Protein AF-Z9JUN8-F1 (afdb_monomer_lite)

Sequence (122 aa):
MADEQQHRPGRGWGAALTVLGVLALAVLLYGLAILVAPTENPGGQCSGIGWGCTLTPHDSLVFLGVIIGLPTLVSALVLSSIAAGVLVRRTGLPGVLIGLISVVPALVVSAVLVTTVVFLAF

Organism: NCBI:txid396014

Structure (mmCIF, N/CA/C/O backbone):
data_AF-Z9JUN8-F1
#
_entry.id   AF-Z9JUN8-F1
#
loop_
_atom_site.group_PDB
_atom_site.id
_atom_site.type_symbol
_atom_site.label_atom_id
_atom_site.label_alt_id
_atom_site.label_comp_id
_atom_site.label_asym_id
_atom_site.label_entity_id
_atom_site.label_seq_id
_atom_site.pdbx_PDB_ins_code
_atom_site.Cartn_x
_atom_site.Cartn_y
_atom_site.Cartn_z
_atom_site.occupancy
_atom_site.B_iso_or_equiv
_atom_site.auth_seq_id
_atom_site.auth_comp_id
_atom_site.auth_asym_id
_atom_site.auth_atom_id
_atom_site.pdbx_PDB_model_num
ATOM 1 N N . MET A 1 1 ? -0.113 -31.725 32.024 1.00 51.81 1 MET A N 1
ATOM 2 C CA . MET A 1 1 ? -1.402 -31.838 31.306 1.00 51.81 1 MET A CA 1
ATOM 3 C C . MET A 1 1 ? -2.379 -30.976 32.093 1.00 51.81 1 MET A C 1
ATOM 5 O O . MET A 1 1 ? -2.596 -31.297 33.244 1.00 51.81 1 MET A O 1
ATOM 9 N N . ALA A 1 2 ? -2.891 -29.832 31.668 1.00 49.16 2 ALA A N 1
ATOM 10 C CA . ALA A 1 2 ? -2.933 -29.160 30.386 1.00 49.16 2 ALA A CA 1
ATOM 11 C C . ALA A 1 2 ? -2.969 -27.653 30.703 1.00 49.16 2 ALA A C 1
ATOM 13 O O . ALA A 1 2 ? -3.884 -27.203 31.381 1.00 49.16 2 ALA A O 1
ATOM 14 N N . ASP A 1 3 ? -1.968 -26.903 30.254 1.00 44.94 3 ASP A N 1
ATOM 15 C CA . ASP A 1 3 ? -2.028 -25.438 30.208 1.00 44.94 3 ASP A CA 1
ATOM 16 C C . ASP A 1 3 ? -2.013 -25.066 28.720 1.00 44.94 3 ASP A C 1
ATOM 18 O O . ASP A 1 3 ? -1.104 -24.431 28.191 1.00 44.94 3 ASP A O 1
ATOM 22 N N . GLU A 1 4 ? -3.023 -25.568 28.000 1.00 48.69 4 GLU A N 1
ATOM 23 C CA . GLU A 1 4 ? -3.473 -24.954 26.756 1.00 48.69 4 GLU A CA 1
ATOM 24 C C . GLU A 1 4 ? -4.070 -23.599 27.143 1.00 48.69 4 GLU A C 1
ATOM 26 O O . GLU A 1 4 ? -5.284 -23.433 27.260 1.00 48.69 4 GLU A O 1
ATOM 31 N N . GLN A 1 5 ? -3.185 -22.630 27.395 1.00 53.91 5 GLN A N 1
ATOM 32 C CA . GLN A 1 5 ? -3.476 -21.202 27.400 1.00 53.91 5 GLN A CA 1
ATOM 33 C C . GLN A 1 5 ? -4.012 -20.871 26.011 1.00 53.91 5 GLN A C 1
ATOM 35 O O . GLN A 1 5 ? -3.291 -20.439 25.111 1.00 53.91 5 GLN A O 1
ATOM 40 N N . GLN A 1 6 ? -5.293 -21.174 25.828 1.00 50.03 6 GLN A N 1
ATOM 41 C CA . GLN A 1 6 ? -6.080 -20.935 24.647 1.00 50.03 6 GLN A CA 1
ATOM 42 C C . GLN A 1 6 ? -6.135 -19.425 24.494 1.00 50.03 6 GLN A C 1
ATOM 44 O O . GLN A 1 6 ? -7.002 -18.743 25.043 1.00 50.03 6 GLN A O 1
ATOM 49 N N . HIS A 1 7 ? -5.120 -18.918 23.798 1.00 48.94 7 HIS A N 1
ATOM 50 C CA . HIS A 1 7 ? -4.944 -17.547 23.379 1.00 48.94 7 HIS A CA 1
ATOM 51 C C . HIS A 1 7 ? -6.117 -17.237 22.455 1.00 48.94 7 HIS A C 1
ATOM 53 O O . HIS A 1 7 ? -6.005 -17.320 21.235 1.00 48.94 7 HIS A O 1
ATOM 59 N N . ARG A 1 8 ? -7.297 -16.980 23.040 1.00 54.22 8 ARG A N 1
ATOM 60 C CA . ARG A 1 8 ? -8.455 -16.479 22.309 1.00 54.22 8 ARG A CA 1
ATOM 61 C C . ARG A 1 8 ? -7.946 -15.211 21.649 1.00 54.22 8 ARG A C 1
ATOM 63 O O . ARG A 1 8 ? -7.620 -14.280 22.389 1.00 54.22 8 ARG A O 1
ATOM 70 N N . PRO A 1 9 ? -7.806 -15.179 20.314 1.00 55.97 9 PRO A N 1
ATOM 71 C CA . PRO A 1 9 ? -7.238 -14.021 19.659 1.00 55.97 9 PRO A CA 1
ATOM 72 C C . PRO A 1 9 ? -8.139 -12.851 20.032 1.00 55.97 9 PRO A C 1
ATOM 74 O O . PRO A 1 9 ? -9.319 -12.817 19.670 1.00 55.97 9 PRO A O 1
ATOM 77 N N . GLY A 1 10 ? -7.618 -11.940 20.858 1.00 66.19 10 GLY A N 1
ATOM 78 C CA . GLY A 1 10 ? -8.363 -10.762 21.271 1.00 66.19 10 GLY A CA 1
ATOM 79 C C . GLY A 1 10 ? -8.845 -10.035 20.019 1.00 66.19 10 GLY A C 1
ATOM 80 O O . GLY A 1 10 ? -8.222 -10.137 18.963 1.00 66.19 10 GLY A O 1
ATOM 81 N N . ARG A 1 11 ? -9.943 -9.279 20.097 1.00 68.12 11 ARG A N 1
ATOM 82 C CA . ARG A 1 11 ? -10.455 -8.504 18.945 1.00 68.12 11 ARG A CA 1
ATOM 83 C C . ARG A 1 11 ? -9.353 -7.700 18.227 1.00 68.12 11 ARG A C 1
ATOM 85 O O . ARG A 1 11 ? -9.399 -7.575 17.008 1.00 68.12 11 ARG A O 1
ATOM 92 N N . GLY A 1 12 ? -8.342 -7.230 18.965 1.00 68.56 12 GLY A N 1
ATOM 93 C CA . GLY A 1 12 ? -7.150 -6.583 18.409 1.00 68.56 12 GLY A CA 1
ATOM 94 C C . GLY A 1 12 ? -6.243 -7.499 17.578 1.00 68.56 12 GLY A C 1
ATOM 95 O O . GLY A 1 12 ? -5.739 -7.062 16.551 1.00 68.56 12 GLY A O 1
ATOM 96 N N . TRP A 1 13 ? -6.086 -8.771 17.953 1.00 76.25 13 TRP A N 1
ATOM 97 C CA . TRP A 1 13 ? -5.320 -9.763 17.189 1.00 76.25 13 TRP A CA 1
ATOM 98 C C . TRP A 1 13 ? -5.976 -10.056 15.838 1.00 76.25 13 TRP A C 1
ATOM 100 O O . TRP A 1 13 ? -5.304 -10.067 14.814 1.00 76.25 13 TRP A O 1
ATOM 110 N N . GLY A 1 14 ? -7.304 -10.216 15.819 1.00 76.94 14 GLY A N 1
ATOM 111 C CA . GLY A 1 14 ? -8.053 -10.391 14.571 1.00 76.94 14 GLY A CA 1
ATOM 112 C C . GLY A 1 14 ? -7.896 -9.200 13.621 1.00 76.94 14 GLY A C 1
ATOM 113 O O . GLY A 1 14 ? -7.630 -9.400 12.441 1.00 76.94 14 GLY A O 1
ATOM 114 N N . ALA A 1 15 ? -7.987 -7.972 14.147 1.00 75.62 15 ALA A N 1
ATOM 115 C CA . ALA A 1 15 ? -7.782 -6.753 13.363 1.00 75.62 15 ALA A CA 1
ATOM 116 C C . ALA A 1 15 ? -6.340 -6.635 12.832 1.00 75.62 15 ALA A C 1
ATOM 118 O O . ALA A 1 15 ? -6.132 -6.331 11.656 1.00 75.62 15 ALA A O 1
ATOM 119 N N . ALA A 1 16 ? -5.343 -6.935 13.670 1.00 78.81 16 ALA A N 1
ATOM 120 C CA . ALA A 1 16 ? -3.938 -6.925 13.275 1.00 78.81 16 ALA A CA 1
ATOM 121 C C . ALA A 1 16 ? -3.652 -7.948 12.167 1.00 78.81 16 ALA A C 1
ATOM 123 O O . ALA A 1 16 ? -3.041 -7.596 11.162 1.00 78.81 16 ALA A O 1
ATOM 124 N N . LEU A 1 17 ? -4.155 -9.181 12.301 1.00 83.19 17 LEU A N 1
ATOM 125 C CA . LEU A 1 17 ? -4.005 -10.215 11.277 1.00 83.19 17 LEU A CA 1
ATOM 126 C C . LEU A 1 17 ? -4.645 -9.815 9.950 1.00 83.19 17 LEU A C 1
ATOM 128 O O . LEU A 1 17 ? -4.056 -10.063 8.905 1.00 83.19 17 LEU A O 1
ATOM 132 N N . THR A 1 18 ? -5.817 -9.177 9.964 1.00 82.12 18 THR A N 1
ATOM 133 C CA . THR A 1 18 ? -6.432 -8.696 8.718 1.00 82.12 18 THR A CA 1
ATOM 134 C C . THR A 1 18 ? -5.623 -7.588 8.053 1.00 82.12 18 THR A C 1
ATOM 136 O O . THR A 1 18 ? -5.415 -7.643 6.846 1.00 82.12 18 THR A O 1
ATOM 139 N N . VAL A 1 19 ? -5.121 -6.616 8.822 1.00 80.88 19 VAL A N 1
ATOM 140 C CA . VAL A 1 19 ? -4.287 -5.529 8.284 1.00 80.88 19 VAL A CA 1
ATOM 141 C C . VAL A 1 19 ? -2.988 -6.093 7.708 1.00 80.88 19 VAL A C 1
ATOM 143 O O . VAL A 1 19 ? -2.636 -5.792 6.569 1.00 80.88 19 VAL A O 1
ATOM 146 N N . LEU A 1 20 ? -2.314 -6.971 8.457 1.00 85.00 20 LEU A N 1
ATOM 147 C CA . LEU A 1 20 ? -1.101 -7.648 8.003 1.00 85.00 20 LEU A CA 1
ATOM 148 C C . LEU A 1 20 ? -1.363 -8.539 6.790 1.00 85.00 20 LEU A C 1
ATOM 150 O O . LEU A 1 20 ? -0.556 -8.541 5.872 1.00 85.00 20 LEU A O 1
ATOM 154 N N . GLY A 1 21 ? -2.486 -9.257 6.754 1.00 85.31 21 GLY A N 1
ATOM 155 C CA . GLY A 1 21 ? -2.860 -10.113 5.631 1.00 85.31 21 GLY A CA 1
ATOM 156 C C . GLY A 1 21 ? -3.061 -9.323 4.339 1.00 85.31 21 GLY A C 1
ATOM 157 O O . GLY A 1 21 ? -2.547 -9.718 3.296 1.00 85.31 21 GLY A O 1
ATOM 158 N N . VAL A 1 22 ? -3.740 -8.173 4.409 1.00 83.25 22 VAL A N 1
ATOM 159 C CA . VAL A 1 22 ? -3.926 -7.289 3.246 1.00 83.25 22 VAL A CA 1
ATOM 160 C C . VAL A 1 22 ? -2.593 -6.700 2.779 1.00 83.25 22 VAL A C 1
ATOM 162 O O . VAL A 1 22 ? -2.301 -6.722 1.585 1.00 83.25 22 VAL A O 1
ATOM 165 N N . LEU A 1 23 ? -1.762 -6.214 3.705 1.00 85.12 23 LEU A N 1
ATOM 166 C CA . LEU A 1 23 ? -0.441 -5.669 3.376 1.00 85.12 23 LEU A CA 1
ATOM 167 C C . LEU A 1 23 ? 0.483 -6.739 2.786 1.00 85.12 23 LEU A C 1
ATOM 169 O O . LEU A 1 23 ? 1.145 -6.492 1.782 1.00 85.12 23 LEU A O 1
ATOM 173 N N . ALA A 1 24 ? 0.495 -7.940 3.365 1.00 86.38 24 ALA A N 1
ATOM 174 C CA . ALA A 1 24 ? 1.280 -9.063 2.870 1.00 86.38 24 ALA A CA 1
ATOM 175 C C . ALA A 1 24 ? 0.843 -9.473 1.461 1.00 86.38 24 ALA A C 1
ATOM 177 O O . ALA A 1 24 ? 1.696 -9.706 0.610 1.00 86.38 24 ALA A O 1
ATOM 178 N N . LEU A 1 25 ? -0.467 -9.501 1.187 1.00 85.25 25 LEU A N 1
ATOM 179 C CA . LEU A 1 25 ? -0.984 -9.774 -0.152 1.00 85.25 25 LEU A CA 1
ATOM 180 C C . LEU A 1 25 ? -0.531 -8.706 -1.158 1.00 85.25 25 LEU A C 1
ATOM 182 O O . LEU A 1 25 ? -0.102 -9.053 -2.254 1.00 85.25 25 LEU A O 1
ATOM 186 N N . ALA A 1 26 ? -0.571 -7.425 -0.784 1.00 84.06 26 ALA A N 1
ATOM 187 C CA . ALA A 1 26 ? -0.096 -6.340 -1.642 1.00 84.06 26 ALA A CA 1
ATOM 188 C C . ALA A 1 26 ? 1.408 -6.463 -1.949 1.00 84.06 26 ALA A C 1
ATOM 190 O O . ALA A 1 26 ? 1.808 -6.366 -3.108 1.00 84.06 26 ALA A O 1
ATOM 191 N N . VAL A 1 27 ? 2.233 -6.742 -0.932 1.00 87.31 27 VAL A N 1
ATOM 192 C CA . VAL A 1 27 ? 3.680 -6.970 -1.097 1.00 87.31 27 VAL A CA 1
ATOM 193 C C . VAL A 1 27 ? 3.950 -8.195 -1.972 1.00 87.31 27 VAL A C 1
ATOM 195 O O . VAL A 1 27 ? 4.817 -8.140 -2.841 1.00 87.31 27 VAL A O 1
ATOM 198 N N . LEU A 1 28 ? 3.194 -9.281 -1.790 1.00 90.12 28 LEU A N 1
ATOM 199 C CA . LEU A 1 28 ? 3.322 -10.499 -2.589 1.00 90.12 28 LEU A CA 1
ATOM 200 C C . LEU A 1 28 ? 3.005 -10.239 -4.068 1.00 90.12 28 LEU A C 1
ATOM 202 O O . LEU A 1 28 ? 3.796 -10.601 -4.935 1.00 90.12 28 LEU A O 1
ATOM 206 N N . LEU A 1 29 ? 1.874 -9.587 -4.357 1.00 88.44 29 LEU A N 1
ATOM 207 C CA . LEU A 1 29 ? 1.477 -9.239 -5.725 1.00 88.44 29 LEU A CA 1
ATOM 208 C C . LEU A 1 29 ? 2.501 -8.315 -6.390 1.00 88.44 29 LEU A C 1
ATOM 210 O O . LEU A 1 29 ? 2.835 -8.505 -7.556 1.00 88.44 29 LEU A O 1
ATOM 214 N N . TYR A 1 30 ? 3.035 -7.355 -5.639 1.00 85.75 30 TYR A N 1
ATOM 215 C CA . TYR A 1 30 ? 4.080 -6.464 -6.122 1.00 85.75 30 TYR A CA 1
ATOM 216 C C . TYR A 1 30 ? 5.402 -7.201 -6.398 1.00 85.75 30 TYR A C 1
ATOM 218 O O . TYR A 1 30 ? 6.016 -7.001 -7.443 1.00 85.75 30 TYR A O 1
ATOM 226 N N . GLY A 1 31 ? 5.815 -8.112 -5.513 1.00 87.12 31 GLY A N 1
ATOM 227 C CA . GLY A 1 31 ? 6.994 -8.954 -5.726 1.00 87.12 31 GLY A CA 1
ATOM 228 C C . GLY A 1 31 ? 6.855 -9.857 -6.954 1.00 87.12 31 GLY A C 1
ATOM 229 O O . GLY A 1 31 ? 7.795 -9.976 -7.736 1.00 87.12 31 GLY A O 1
ATOM 230 N N . LEU A 1 32 ? 5.665 -10.429 -7.175 1.00 88.75 32 LEU A N 1
ATOM 231 C CA . LEU A 1 32 ? 5.348 -11.177 -8.395 1.00 88.75 32 LEU A CA 1
ATOM 232 C C . LEU A 1 32 ? 5.415 -10.287 -9.642 1.00 88.75 32 LEU A C 1
ATOM 234 O O . LEU A 1 32 ? 5.946 -10.719 -10.661 1.00 88.75 32 LEU A O 1
ATOM 238 N N . ALA A 1 33 ? 4.927 -9.046 -9.559 1.00 85.62 33 ALA A N 1
ATOM 239 C CA . ALA A 1 33 ? 5.008 -8.096 -10.664 1.00 85.62 33 ALA A CA 1
ATOM 240 C C . ALA A 1 33 ? 6.463 -7.774 -11.042 1.00 85.62 33 ALA A C 1
ATOM 242 O O . ALA A 1 33 ? 6.775 -7.751 -12.227 1.00 85.62 33 ALA A O 1
ATOM 243 N N . ILE A 1 34 ? 7.358 -7.599 -10.061 1.00 86.88 34 ILE A N 1
ATOM 244 C CA . ILE A 1 34 ? 8.800 -7.430 -10.313 1.00 86.88 34 ILE A CA 1
ATOM 245 C C . ILE A 1 34 ? 9.389 -8.683 -10.968 1.00 86.88 34 ILE A C 1
ATOM 247 O O . ILE A 1 34 ? 10.113 -8.572 -11.950 1.00 86.88 34 ILE A O 1
ATOM 251 N N . LEU A 1 35 ? 9.066 -9.873 -10.453 1.00 88.25 35 LEU A N 1
ATOM 252 C CA . LEU A 1 35 ? 9.630 -11.135 -10.945 1.00 88.25 35 LEU A CA 1
ATOM 253 C C . LEU A 1 35 ? 9.278 -11.429 -12.407 1.00 88.25 35 LEU A C 1
ATOM 255 O O . LEU A 1 35 ? 10.060 -12.051 -13.119 1.00 88.25 35 LEU A O 1
ATOM 259 N N . VAL A 1 36 ? 8.082 -11.019 -12.831 1.00 90.75 36 VAL A N 1
ATOM 260 C CA . VAL A 1 36 ? 7.575 -11.223 -14.195 1.00 90.75 36 VAL A CA 1
ATOM 261 C C . VAL A 1 36 ? 7.932 -10.043 -15.111 1.00 90.75 36 VAL A C 1
ATOM 263 O O . VAL A 1 36 ? 7.785 -10.142 -16.330 1.00 90.75 36 VAL A O 1
ATOM 266 N N . ALA A 1 37 ? 8.408 -8.923 -14.558 1.00 84.38 37 ALA A N 1
ATOM 267 C CA . ALA A 1 37 ? 8.720 -7.736 -15.337 1.00 84.38 37 ALA A CA 1
ATOM 268 C C . ALA A 1 37 ? 9.913 -7.976 -16.281 1.00 84.38 37 ALA A C 1
ATOM 270 O O . ALA A 1 37 ? 10.949 -8.488 -15.851 1.00 84.38 37 ALA A O 1
ATOM 271 N N . PRO A 1 38 ? 9.814 -7.554 -17.554 1.00 81.75 38 PRO A N 1
ATOM 272 C CA . PRO A 1 38 ? 10.940 -7.605 -18.476 1.00 81.75 38 PRO A CA 1
ATOM 273 C C . PRO A 1 38 ? 12.127 -6.776 -17.973 1.00 81.75 38 PRO A C 1
ATOM 275 O O . PRO A 1 38 ? 11.970 -5.617 -17.575 1.00 81.75 38 PRO A O 1
ATOM 278 N N . THR A 1 39 ? 13.320 -7.364 -18.048 1.00 80.31 39 THR A N 1
ATOM 279 C CA . THR A 1 39 ? 14.596 -6.716 -17.703 1.00 80.31 39 THR A CA 1
ATOM 280 C C . THR A 1 39 ? 15.205 -5.934 -18.865 1.00 80.31 39 THR A C 1
ATOM 282 O O . THR A 1 39 ? 16.222 -5.279 -18.686 1.00 80.31 39 THR A O 1
ATOM 285 N N . GLU A 1 40 ? 14.606 -5.993 -20.055 1.00 78.12 40 GLU A N 1
ATOM 286 C CA . GLU A 1 40 ? 15.097 -5.325 -21.261 1.00 78.12 40 GLU A CA 1
ATOM 287 C C . GLU A 1 40 ? 13.997 -4.480 -21.906 1.00 78.12 40 GLU A C 1
ATOM 289 O O . GLU A 1 40 ? 12.809 -4.815 -21.849 1.00 78.12 40 GLU A O 1
ATOM 294 N N . ASN A 1 41 ? 14.397 -3.377 -22.542 1.00 76.50 41 ASN A N 1
ATOM 295 C CA . ASN A 1 41 ? 13.480 -2.532 -23.295 1.00 76.50 41 ASN A CA 1
ATOM 296 C C . ASN A 1 41 ? 13.192 -3.129 -24.684 1.00 76.50 41 ASN A C 1
ATOM 298 O O . ASN A 1 41 ? 14.115 -3.573 -25.374 1.00 76.50 41 ASN A O 1
ATOM 302 N N . PRO A 1 42 ? 11.936 -3.084 -25.162 1.00 73.62 42 PRO A N 1
ATOM 303 C CA . PRO A 1 42 ? 11.607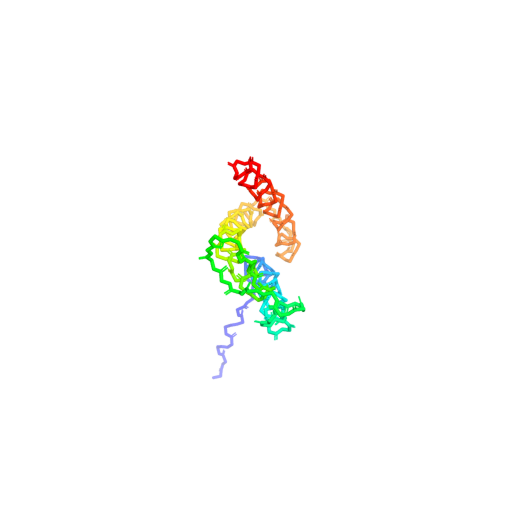 -3.550 -26.502 1.00 73.62 42 PRO A CA 1
ATOM 304 C C . PRO A 1 42 ? 12.326 -2.710 -27.571 1.00 73.62 42 PRO A C 1
ATOM 306 O O . PRO A 1 42 ? 12.354 -1.478 -27.507 1.00 73.62 42 PRO A O 1
ATOM 309 N N . GLY A 1 43 ? 12.892 -3.387 -28.575 1.00 71.44 43 GLY A N 1
ATOM 310 C CA . GLY A 1 43 ? 13.520 -2.747 -29.738 1.00 71.44 43 GLY A CA 1
ATOM 311 C C . GLY A 1 43 ? 14.982 -2.321 -29.563 1.00 71.44 43 GLY A C 1
ATOM 312 O O . GLY A 1 43 ? 15.445 -1.485 -30.332 1.00 71.44 43 GLY A O 1
ATOM 313 N N . GLY A 1 44 ? 15.710 -2.856 -28.573 1.00 65.38 44 GLY A N 1
ATOM 314 C CA . GLY A 1 44 ? 17.132 -2.535 -28.365 1.00 65.38 44 GLY A CA 1
ATOM 315 C C . GLY A 1 44 ? 17.376 -1.107 -27.866 1.00 65.38 44 GLY A C 1
ATOM 316 O O . GLY A 1 44 ? 18.472 -0.571 -28.021 1.00 65.38 44 GLY A O 1
ATOM 317 N N . GLN A 1 45 ? 16.346 -0.475 -27.296 1.00 68.56 45 GLN A N 1
ATOM 318 C CA . GLN A 1 45 ? 16.463 0.849 -26.696 1.00 68.56 45 GLN A CA 1
ATOM 319 C C . GLN A 1 45 ? 17.415 0.804 -25.503 1.00 68.56 45 GLN A C 1
ATOM 321 O O . GLN A 1 45 ? 17.352 -0.098 -24.668 1.00 68.56 45 GLN A O 1
ATOM 326 N N . CYS A 1 46 ? 18.277 1.812 -25.425 1.00 69.06 46 CYS A N 1
ATOM 327 C CA . CYS A 1 46 ? 19.272 1.949 -24.375 1.00 69.06 46 CYS A CA 1
ATOM 328 C C . CYS A 1 46 ? 18.599 1.960 -22.980 1.00 69.06 46 CYS A C 1
ATOM 330 O O . CYS A 1 46 ? 17.583 2.637 -22.790 1.00 69.06 46 CYS A O 1
ATOM 332 N N . SER A 1 47 ? 19.140 1.199 -22.021 1.00 72.12 47 SER A N 1
ATOM 333 C CA . SER A 1 47 ? 18.606 1.051 -20.655 1.00 72.12 47 SER A CA 1
ATOM 334 C C . SER A 1 47 ? 19.497 1.751 -19.628 1.00 72.12 47 SER A C 1
ATOM 336 O O . SER A 1 47 ? 20.715 1.593 -19.654 1.00 72.12 47 SER A O 1
ATOM 338 N N . GLY A 1 48 ? 18.891 2.506 -18.705 1.00 66.69 48 GLY A N 1
ATOM 339 C CA . GLY A 1 48 ? 19.590 3.140 -17.581 1.00 66.69 48 GLY A CA 1
ATOM 340 C C . GLY A 1 48 ? 18.983 4.476 -17.141 1.00 66.69 48 GLY A C 1
ATOM 341 O O . GLY A 1 48 ? 18.074 5.000 -17.779 1.00 66.69 48 GLY A O 1
ATOM 342 N N . ILE A 1 49 ? 19.509 5.037 -16.045 1.00 60.50 49 ILE A N 1
ATOM 343 C CA . ILE A 1 49 ? 19.158 6.370 -15.526 1.00 60.50 49 ILE A CA 1
ATOM 344 C C . ILE A 1 49 ? 20.164 7.384 -16.109 1.00 60.50 49 ILE A C 1
ATOM 346 O O . ILE A 1 49 ? 21.253 7.562 -15.566 1.00 60.50 49 ILE A O 1
ATOM 350 N N . GLY A 1 50 ? 19.846 8.009 -17.252 1.00 63.12 50 GLY A N 1
ATOM 351 C CA . GLY A 1 50 ? 20.731 8.976 -17.925 1.00 63.12 50 GLY A CA 1
ATOM 352 C C . GLY A 1 50 ? 20.168 9.566 -19.229 1.00 63.12 50 GLY A C 1
ATOM 353 O O . GLY A 1 50 ? 19.198 9.046 -19.776 1.00 63.12 50 GLY A O 1
ATOM 354 N N . TRP A 1 51 ? 20.772 10.667 -19.712 1.00 49.78 51 TRP A N 1
ATOM 355 C CA . TRP A 1 51 ? 20.330 11.473 -20.868 1.00 49.78 51 TRP A CA 1
ATOM 356 C C . TRP A 1 51 ? 19.961 10.613 -22.095 1.00 49.78 51 TRP A C 1
ATOM 358 O O . TRP A 1 51 ? 20.834 10.149 -22.823 1.00 49.78 51 TRP A O 1
ATOM 368 N N . GLY A 1 52 ? 18.656 10.424 -22.327 1.00 60.69 52 GLY A N 1
ATOM 369 C CA . GLY A 1 52 ? 18.100 9.772 -23.521 1.00 60.69 52 GLY A CA 1
ATOM 370 C C . GLY A 1 52 ? 17.812 8.268 -23.416 1.00 60.69 52 GLY A C 1
ATOM 371 O O . GLY A 1 52 ? 17.317 7.698 -24.384 1.00 60.69 52 GLY A O 1
ATOM 372 N N . CYS A 1 53 ? 18.081 7.622 -22.277 1.00 69.75 53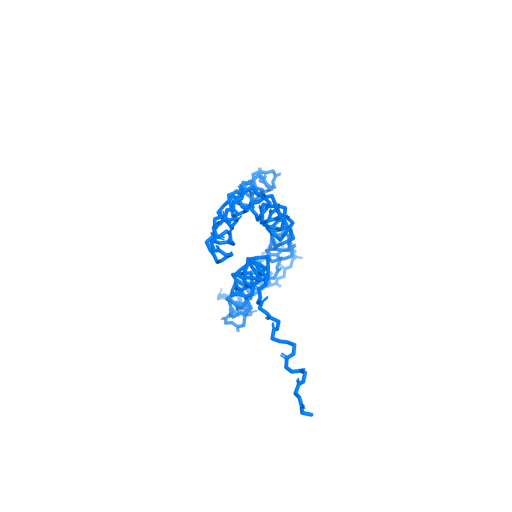 CYS A N 1
ATOM 373 C CA . CYS A 1 53 ? 17.754 6.206 -22.048 1.00 69.75 53 CYS A CA 1
ATOM 374 C C . CYS A 1 53 ? 16.456 6.080 -21.237 1.00 69.75 53 CYS A C 1
ATOM 376 O O . CYS A 1 53 ? 16.213 6.879 -20.333 1.00 69.75 53 CYS A O 1
ATOM 378 N N . THR A 1 54 ? 15.625 5.083 -21.546 1.00 74.38 54 THR A N 1
ATOM 379 C CA . THR A 1 54 ? 14.399 4.809 -20.778 1.00 74.38 54 THR A CA 1
ATOM 380 C C . THR A 1 54 ? 14.655 3.706 -19.754 1.00 74.38 54 THR A C 1
ATOM 382 O O . THR A 1 54 ? 15.397 2.755 -20.028 1.00 74.38 54 THR A O 1
ATOM 385 N N . LEU A 1 55 ? 14.067 3.828 -18.561 1.00 74.38 55 LEU A N 1
ATOM 386 C CA . LEU A 1 55 ? 14.159 2.774 -17.550 1.00 74.38 55 LEU A CA 1
ATOM 387 C C . LEU A 1 55 ? 13.527 1.491 -18.089 1.00 74.38 55 LEU A C 1
ATOM 389 O O . LEU A 1 55 ? 12.483 1.534 -18.742 1.00 74.38 55 LEU A O 1
ATOM 393 N N . THR A 1 56 ? 14.142 0.354 -17.764 1.00 81.62 56 THR A N 1
ATOM 394 C CA . THR A 1 56 ? 13.514 -0.942 -18.024 1.00 81.62 56 THR A CA 1
ATOM 395 C C . THR A 1 56 ? 12.217 -1.053 -17.223 1.00 81.62 56 THR A C 1
ATOM 397 O O . THR A 1 56 ? 12.095 -0.430 -16.161 1.00 81.62 56 THR A O 1
ATOM 400 N N . PRO A 1 57 ? 11.237 -1.852 -17.677 1.00 79.50 57 PRO A N 1
ATOM 401 C CA . PRO A 1 57 ? 10.026 -2.104 -16.905 1.00 79.50 57 PRO A CA 1
ATOM 402 C C . PRO A 1 57 ? 10.350 -2.558 -15.476 1.00 79.50 57 PRO A C 1
ATOM 404 O O . PRO A 1 57 ? 9.806 -1.999 -14.524 1.00 79.50 57 PRO A O 1
ATOM 407 N N . HIS A 1 58 ? 11.306 -3.477 -15.318 1.00 82.25 58 HIS A N 1
ATOM 408 C CA . HIS A 1 58 ? 11.802 -3.917 -14.016 1.00 82.25 58 HIS A CA 1
ATOM 409 C C . HIS A 1 58 ? 12.349 -2.759 -13.159 1.00 82.25 58 HIS A C 1
ATOM 411 O O . HIS A 1 58 ? 11.902 -2.568 -12.027 1.00 82.25 58 HIS A O 1
ATOM 417 N N . ASP A 1 59 ? 13.264 -1.943 -13.691 1.00 82.12 59 ASP A N 1
ATOM 418 C CA . ASP A 1 59 ? 13.861 -0.831 -12.937 1.00 82.12 59 ASP A CA 1
ATOM 419 C C . ASP A 1 59 ? 12.839 0.258 -12.605 1.00 82.12 59 ASP A C 1
ATOM 421 O O . ASP A 1 59 ? 12.891 0.854 -11.530 1.00 82.12 59 ASP A O 1
ATOM 425 N N . SER A 1 60 ? 11.877 0.498 -13.501 1.00 82.12 60 SER A N 1
ATOM 426 C CA . SER A 1 60 ? 10.792 1.453 -13.277 1.00 82.12 60 SER A CA 1
ATOM 427 C C . SER A 1 60 ? 9.892 1.015 -12.125 1.00 82.12 60 SER A C 1
ATOM 429 O O . SER A 1 60 ? 9.571 1.835 -11.268 1.00 82.12 60 SER A O 1
ATOM 431 N N . LEU A 1 61 ? 9.562 -0.281 -12.051 1.00 83.12 61 LEU A N 1
ATOM 432 C CA . LEU A 1 61 ? 8.826 -0.877 -10.941 1.00 83.12 61 LEU A CA 1
ATOM 433 C C . LEU A 1 61 ? 9.616 -0.705 -9.649 1.00 83.12 61 LEU A C 1
ATOM 435 O O . LEU A 1 61 ? 9.098 -0.093 -8.723 1.00 83.12 61 LEU A O 1
ATOM 439 N N . VAL A 1 62 ? 10.880 -1.137 -9.603 1.00 85.19 62 VAL A N 1
ATOM 440 C CA . VAL A 1 62 ? 11.735 -1.001 -8.410 1.00 85.19 62 VAL A CA 1
ATOM 441 C C . VAL A 1 62 ? 11.819 0.453 -7.937 1.00 85.19 62 VAL A C 1
ATOM 443 O O . VAL A 1 62 ? 11.627 0.722 -6.749 1.00 85.19 62 VAL A O 1
ATOM 446 N N . PHE A 1 63 ? 12.034 1.399 -8.852 1.00 83.69 63 PHE A N 1
ATOM 447 C CA . PHE A 1 63 ? 12.083 2.826 -8.541 1.00 83.69 63 PHE A CA 1
ATOM 448 C C . PHE A 1 63 ? 10.752 3.337 -7.968 1.00 83.69 63 PHE A C 1
ATOM 450 O O . PHE A 1 63 ? 10.740 4.001 -6.928 1.00 83.69 63 PHE A O 1
ATOM 457 N N . LEU A 1 64 ? 9.622 2.959 -8.579 1.00 82.88 64 LEU A N 1
ATOM 458 C CA . LEU A 1 64 ? 8.284 3.279 -8.074 1.00 82.88 64 LEU A CA 1
ATOM 459 C C . LEU A 1 64 ? 8.043 2.673 -6.686 1.00 82.88 64 LEU A C 1
ATOM 461 O O . LEU A 1 64 ? 7.480 3.321 -5.806 1.00 82.88 64 LEU A O 1
ATOM 465 N N . GLY A 1 65 ? 8.487 1.438 -6.466 1.00 82.75 65 GLY A N 1
ATOM 466 C CA . GLY A 1 65 ? 8.381 0.753 -5.184 1.00 82.75 65 GLY A CA 1
ATOM 467 C C . GLY A 1 65 ? 9.131 1.469 -4.073 1.00 82.75 65 GLY A C 1
ATOM 468 O O . GLY A 1 65 ? 8.631 1.542 -2.954 1.00 82.75 65 GLY A O 1
ATOM 469 N N . VAL A 1 66 ? 10.298 2.039 -4.370 1.00 83.62 66 VAL A N 1
ATOM 470 C CA . VAL A 1 66 ? 11.089 2.774 -3.376 1.00 83.62 66 VAL A CA 1
ATOM 471 C C . VAL A 1 66 ? 10.501 4.159 -3.107 1.00 83.62 66 VAL A C 1
ATOM 473 O O . VAL A 1 66 ? 10.327 4.523 -1.946 1.00 83.62 66 VAL A O 1
ATOM 476 N N . ILE A 1 67 ? 10.164 4.922 -4.153 1.00 82.50 67 ILE A N 1
ATOM 477 C CA . ILE A 1 67 ? 9.692 6.308 -3.991 1.00 82.50 67 ILE A CA 1
ATOM 478 C C . ILE A 1 67 ? 8.239 6.376 -3.529 1.00 82.50 67 ILE A C 1
ATOM 480 O O . ILE A 1 67 ? 7.892 7.235 -2.725 1.00 82.50 67 ILE A O 1
ATOM 484 N N . ILE A 1 68 ? 7.384 5.489 -4.030 1.00 80.88 68 ILE A N 1
ATOM 485 C CA . ILE A 1 68 ? 5.940 5.524 -3.783 1.00 80.88 68 ILE A CA 1
ATOM 486 C C . ILE A 1 68 ? 5.516 4.336 -2.917 1.00 80.88 68 ILE A C 1
ATOM 488 O O . ILE A 1 68 ? 4.788 4.518 -1.939 1.00 80.88 68 ILE A O 1
ATOM 492 N N . GLY A 1 69 ? 5.981 3.125 -3.233 1.00 80.88 69 GLY A N 1
ATOM 493 C CA . GLY A 1 69 ? 5.551 1.894 -2.557 1.00 80.88 69 GLY A CA 1
ATOM 494 C C . GLY A 1 69 ? 5.875 1.860 -1.058 1.00 80.88 69 GLY A C 1
ATOM 495 O O . GLY A 1 69 ? 4.979 1.652 -0.242 1.00 80.88 69 GLY A O 1
ATOM 496 N N . LEU A 1 70 ? 7.129 2.114 -0.675 1.00 82.44 70 LEU A N 1
ATOM 497 C CA . LEU A 1 70 ? 7.583 2.144 0.720 1.00 82.44 70 LEU A CA 1
ATOM 498 C C . LEU A 1 70 ? 6.836 3.174 1.582 1.00 82.44 70 LEU A C 1
ATOM 500 O O . LEU A 1 70 ? 6.268 2.774 2.602 1.00 82.44 70 LEU A O 1
ATOM 504 N N . PRO A 1 71 ? 6.772 4.471 1.217 1.00 79.62 71 PRO A N 1
ATOM 505 C CA . PRO A 1 71 ? 6.035 5.445 2.022 1.00 79.62 71 PRO A CA 1
ATOM 506 C C . PRO A 1 71 ? 4.535 5.136 2.076 1.00 79.62 71 PRO A C 1
ATOM 508 O O . PRO A 1 71 ? 3.895 5.356 3.108 1.00 79.62 71 PRO A O 1
ATOM 511 N N . THR A 1 72 ? 3.972 4.550 1.017 1.00 80.44 72 THR A N 1
ATOM 512 C CA . THR A 1 72 ? 2.584 4.069 1.013 1.00 80.44 72 THR A CA 1
ATOM 513 C C . THR A 1 72 ? 2.374 2.923 2.006 1.00 80.44 72 THR A C 1
ATOM 515 O O . THR A 1 72 ? 1.442 2.977 2.804 1.00 80.44 72 THR A O 1
ATOM 518 N N . LEU A 1 73 ? 3.256 1.920 2.037 1.00 83.06 73 LEU A N 1
ATOM 519 C CA . LEU A 1 73 ? 3.168 0.809 2.993 1.00 83.06 73 LEU A CA 1
ATOM 520 C C . LEU A 1 73 ? 3.300 1.287 4.441 1.00 83.06 73 LEU A C 1
ATOM 522 O O . LEU A 1 73 ? 2.511 0.888 5.299 1.00 83.06 73 LEU A O 1
ATOM 526 N N . VAL A 1 74 ? 4.270 2.166 4.713 1.00 84.88 74 VAL A N 1
ATOM 527 C CA . VAL A 1 74 ? 4.490 2.715 6.057 1.00 84.88 74 VAL A CA 1
ATOM 528 C C . VAL A 1 74 ? 3.285 3.541 6.506 1.00 84.88 74 VAL A C 1
ATOM 530 O O . VAL A 1 74 ? 2.774 3.327 7.606 1.00 84.88 74 VAL A O 1
ATOM 533 N N . SER A 1 75 ? 2.782 4.440 5.654 1.00 80.94 75 SER A N 1
ATOM 534 C CA . SER A 1 75 ? 1.602 5.253 5.975 1.00 80.94 75 SER A CA 1
ATOM 535 C C . SER A 1 75 ? 0.357 4.393 6.194 1.00 80.94 75 SER A C 1
ATOM 537 O O . SER A 1 75 ? -0.343 4.585 7.189 1.00 80.94 75 SER A O 1
ATOM 539 N N . ALA A 1 76 ? 0.119 3.392 5.344 1.00 81.06 76 ALA A N 1
ATOM 540 C CA . ALA A 1 76 ? -1.010 2.485 5.488 1.00 81.06 76 ALA A CA 1
ATOM 541 C C . ALA A 1 76 ? -0.950 1.691 6.802 1.00 81.06 76 ALA A C 1
ATOM 543 O O . ALA A 1 76 ? -1.972 1.542 7.475 1.00 81.06 76 ALA A O 1
ATOM 544 N N . LEU A 1 77 ? 0.235 1.227 7.210 1.00 82.38 77 LEU A N 1
ATOM 545 C CA . LEU A 1 77 ? 0.428 0.469 8.448 1.00 82.38 77 LEU A CA 1
ATOM 546 C C . LEU A 1 77 ? 0.220 1.345 9.694 1.00 82.38 77 LEU A C 1
ATOM 548 O O . LEU A 1 77 ? -0.468 0.941 10.638 1.00 82.38 77 LEU A O 1
ATOM 552 N N . VAL A 1 78 ? 0.744 2.572 9.685 1.00 86.12 78 VAL A N 1
ATOM 553 C CA . VAL A 1 78 ? 0.554 3.541 10.777 1.00 86.12 78 VAL A CA 1
ATOM 554 C C . VAL A 1 78 ? -0.918 3.949 10.895 1.00 86.12 78 VAL A C 1
ATOM 556 O O . VAL A 1 78 ? -1.494 3.883 11.978 1.00 86.12 78 VAL A O 1
ATOM 559 N N . LEU A 1 79 ? -1.571 4.300 9.786 1.00 82.19 79 LEU A N 1
ATOM 560 C CA . LEU A 1 79 ? -2.974 4.720 9.803 1.00 82.19 79 LEU A CA 1
ATOM 561 C C . LEU A 1 79 ? -3.910 3.575 10.196 1.00 82.19 79 LEU A C 1
ATOM 563 O O . LEU A 1 79 ? -4.797 3.771 11.027 1.00 82.19 79 LEU A O 1
ATOM 567 N N . SER A 1 80 ? -3.683 2.372 9.661 1.00 78.62 80 SER A N 1
ATOM 568 C CA . SER A 1 80 ? -4.500 1.197 9.984 1.00 78.62 80 SER A CA 1
ATOM 569 C C . SER A 1 80 ? -4.334 0.774 11.442 1.00 78.62 80 SER A C 1
ATOM 571 O O . SER A 1 80 ? -5.318 0.419 12.084 1.00 78.62 80 SER A O 1
ATOM 573 N N . SER A 1 81 ? -3.124 0.855 12.008 1.00 79.19 81 SER A N 1
ATOM 574 C CA . SER A 1 81 ? -2.897 0.531 13.424 1.00 79.19 81 SER A CA 1
ATOM 575 C C . SER A 1 81 ? -3.562 1.536 14.369 1.00 79.19 81 SER A C 1
ATOM 577 O O . SER A 1 81 ? -4.211 1.124 15.335 1.00 79.19 81 SER A O 1
ATOM 579 N N . ILE A 1 82 ? -3.495 2.838 14.064 1.00 84.00 82 ILE A N 1
ATOM 580 C CA . ILE A 1 82 ? -4.206 3.880 14.821 1.00 84.00 82 ILE A CA 1
ATOM 581 C C . ILE A 1 82 ? -5.720 3.669 14.718 1.00 84.00 82 ILE A C 1
ATOM 583 O O . ILE A 1 82 ? -6.406 3.611 15.741 1.00 84.00 82 ILE A O 1
ATOM 587 N N . ALA A 1 83 ? -6.246 3.506 13.501 1.00 79.50 83 ALA A N 1
ATOM 588 C CA . ALA A 1 83 ? -7.673 3.315 13.263 1.00 79.50 83 ALA A CA 1
ATOM 589 C C . ALA A 1 83 ? -8.196 2.043 13.946 1.00 79.50 83 ALA A C 1
ATOM 591 O O . ALA A 1 83 ? -9.196 2.107 14.659 1.00 79.50 83 ALA A O 1
ATOM 592 N N . ALA A 1 84 ? -7.494 0.914 13.816 1.00 77.44 84 ALA A N 1
ATOM 593 C CA . ALA A 1 84 ? -7.839 -0.325 14.506 1.00 77.44 84 ALA A CA 1
ATOM 594 C C . ALA A 1 84 ? -7.789 -0.154 16.033 1.00 77.44 84 ALA A C 1
ATOM 596 O O . ALA A 1 84 ? -8.710 -0.584 16.726 1.00 77.44 84 ALA A O 1
ATOM 597 N N . GLY A 1 85 ? -6.774 0.530 16.569 1.00 77.56 85 GLY A N 1
ATOM 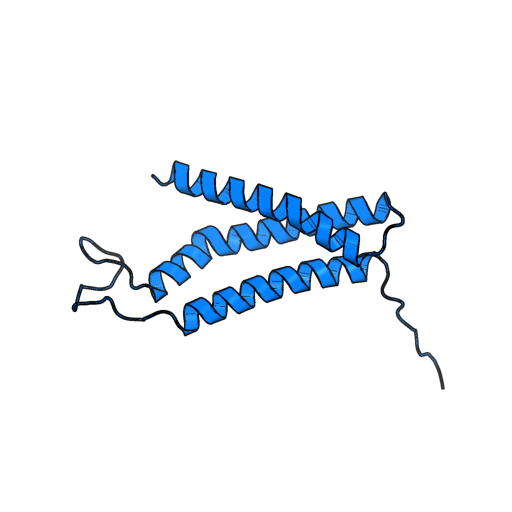598 C CA . GLY A 1 85 ? -6.664 0.819 18.001 1.00 77.56 85 GLY A CA 1
ATOM 599 C C . GLY A 1 85 ? -7.828 1.658 18.537 1.00 77.56 85 GLY A C 1
ATOM 600 O O . GLY A 1 85 ? -8.376 1.354 19.600 1.00 77.56 85 GLY A O 1
ATOM 601 N N . VAL A 1 86 ? -8.255 2.681 17.790 1.00 82.31 86 VAL A N 1
ATOM 602 C CA . VAL A 1 86 ? -9.418 3.512 18.140 1.00 82.31 86 VAL A CA 1
ATOM 603 C C . VAL A 1 86 ? -10.716 2.708 18.033 1.00 82.31 86 VAL A C 1
ATOM 605 O O . VAL A 1 86 ? -11.551 2.762 18.939 1.00 82.31 86 VAL A O 1
ATOM 608 N N . LEU A 1 87 ? -10.885 1.930 16.962 1.00 76.19 87 LEU A N 1
ATOM 609 C CA . LEU A 1 87 ? -12.130 1.219 16.678 1.00 76.19 87 LEU A CA 1
ATOM 610 C C . LEU A 1 87 ? -12.340 0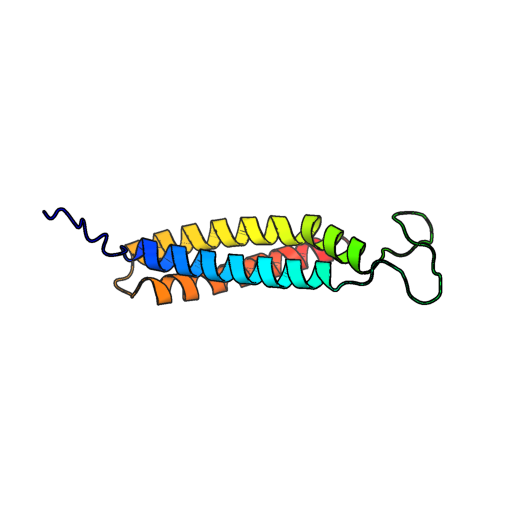.020 17.612 1.00 76.19 87 LEU A C 1
ATOM 612 O O . LEU A 1 87 ? -13.464 -0.202 18.056 1.00 76.19 87 LEU A O 1
ATOM 616 N N . VAL A 1 88 ? -11.275 -0.688 18.008 1.00 77.44 88 VAL A N 1
ATOM 617 C CA . VAL A 1 88 ? -11.337 -1.753 19.031 1.00 77.44 88 VAL A CA 1
ATOM 618 C C . VAL A 1 88 ? -11.748 -1.197 20.397 1.00 77.44 88 VAL A C 1
ATOM 620 O O . VAL A 1 88 ? -12.449 -1.874 21.143 1.00 77.44 88 VAL A O 1
ATOM 623 N N . ARG A 1 89 ? -11.350 0.040 20.731 1.00 78.12 89 ARG A N 1
ATOM 624 C CA . ARG A 1 89 ? -11.739 0.692 21.994 1.00 78.12 89 ARG A CA 1
ATOM 625 C C . ARG A 1 89 ? -13.163 1.240 21.974 1.00 78.12 89 ARG A C 1
ATOM 627 O O . ARG A 1 89 ? -13.793 1.304 23.023 1.00 78.12 89 ARG A O 1
ATOM 634 N N . ARG A 1 90 ? -13.658 1.668 20.808 1.00 79.25 90 ARG A N 1
ATOM 635 C CA . ARG A 1 90 ? -14.981 2.302 20.674 1.00 79.25 90 ARG A CA 1
ATOM 636 C C . ARG A 1 90 ? -16.103 1.361 20.256 1.00 79.25 90 ARG A C 1
ATOM 638 O O . ARG A 1 90 ? -17.262 1.738 20.385 1.00 79.25 90 ARG A O 1
ATOM 645 N N . THR A 1 91 ? -15.793 0.171 19.746 1.00 73.25 91 THR A N 1
ATOM 646 C CA . THR A 1 91 ? -16.804 -0.713 19.159 1.00 73.25 91 THR A CA 1
ATOM 647 C C . THR A 1 91 ? -16.718 -2.146 19.682 1.00 73.25 91 THR A C 1
ATOM 649 O O . THR A 1 91 ? -15.643 -2.673 19.950 1.00 73.25 91 THR A O 1
ATOM 652 N N . GLY A 1 92 ? -17.874 -2.806 19.798 1.00 68.19 92 GLY A N 1
ATOM 653 C CA . GLY A 1 92 ? -17.985 -4.237 20.110 1.00 68.19 92 GLY A CA 1
ATOM 654 C C . GLY A 1 92 ? -17.943 -5.145 18.874 1.00 68.19 92 GLY A C 1
ATOM 655 O O . GLY A 1 92 ? -18.369 -6.296 18.948 1.00 68.19 92 GLY A O 1
ATOM 656 N N . LEU A 1 93 ? -17.488 -4.655 17.720 1.00 72.25 93 LEU A N 1
ATOM 657 C CA . LEU A 1 93 ? -17.510 -5.421 16.473 1.00 72.25 93 LEU A CA 1
ATOM 658 C C . LEU A 1 93 ? -16.470 -6.564 16.457 1.00 72.25 93 LEU A C 1
ATOM 660 O O . LEU A 1 93 ? -15.524 -6.573 17.255 1.00 72.25 93 LEU A O 1
ATOM 664 N N . PRO A 1 94 ? -16.644 -7.578 15.587 1.00 72.31 94 PRO A N 1
ATOM 665 C CA . PRO A 1 94 ? -15.620 -8.592 15.360 1.00 72.31 94 PRO A CA 1
ATOM 666 C C . PRO A 1 94 ? -14.362 -7.955 14.748 1.00 72.31 94 PRO A C 1
ATOM 668 O O . PRO A 1 94 ? -14.452 -7.111 13.857 1.00 72.31 94 PRO A O 1
ATOM 671 N N . GLY A 1 95 ? -13.180 -8.378 15.213 1.00 67.06 95 GLY A N 1
ATOM 672 C CA . GLY A 1 95 ? -11.888 -7.781 14.834 1.00 67.06 95 GLY A CA 1
ATOM 673 C C . GLY A 1 95 ? -11.613 -7.763 13.326 1.00 67.06 95 GLY A C 1
ATOM 674 O O . GLY A 1 95 ? -10.994 -6.830 12.829 1.00 67.06 95 GLY A O 1
ATOM 675 N N . VAL A 1 96 ? -12.151 -8.739 12.590 1.00 68.06 96 VAL A N 1
ATOM 676 C CA . VAL A 1 96 ? -12.027 -8.842 11.127 1.00 68.06 96 VAL A CA 1
ATOM 677 C C . VAL A 1 96 ? -12.711 -7.671 10.412 1.00 68.06 96 VAL A C 1
ATOM 679 O O . VAL A 1 96 ? -12.135 -7.090 9.496 1.00 68.06 96 VAL A O 1
ATOM 682 N N . LEU A 1 97 ? -13.912 -7.274 10.855 1.00 75.06 97 LEU A N 1
ATOM 683 C CA . LEU A 1 97 ? -14.623 -6.130 10.271 1.00 75.06 97 LEU A CA 1
ATOM 684 C C . LEU A 1 97 ? -13.881 -4.823 10.553 1.00 75.06 97 LEU A C 1
ATOM 686 O O . LEU A 1 97 ? -13.796 -3.958 9.689 1.00 75.06 97 LEU A O 1
ATOM 690 N N . ILE A 1 98 ? -13.328 -4.697 11.763 1.00 72.81 98 ILE A N 1
ATOM 691 C CA . ILE A 1 98 ? -12.559 -3.523 12.179 1.00 72.81 98 ILE A CA 1
ATOM 692 C C . ILE A 1 98 ? -11.321 -3.351 11.298 1.00 72.81 98 ILE A C 1
ATOM 694 O O . ILE A 1 98 ? -11.068 -2.249 10.814 1.00 72.81 98 ILE A O 1
ATOM 698 N N . GLY A 1 99 ? -10.584 -4.437 11.054 1.00 68.38 99 GLY A N 1
ATOM 699 C CA . GLY A 1 99 ? -9.434 -4.404 10.160 1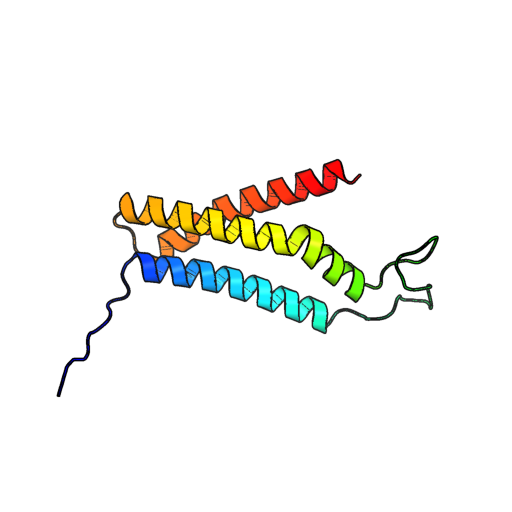.00 68.38 99 GLY A CA 1
ATOM 700 C C . GLY A 1 99 ? -9.823 -4.023 8.735 1.00 68.38 99 GLY A C 1
ATOM 701 O O . GLY A 1 99 ? -9.221 -3.111 8.176 1.00 68.38 99 GLY A O 1
ATOM 702 N N . LEU A 1 100 ? -10.885 -4.618 8.184 1.00 74.06 100 LEU A N 1
ATOM 703 C CA . LEU A 1 100 ? -11.349 -4.300 6.829 1.00 74.06 100 LEU A CA 1
ATOM 704 C C . LEU A 1 100 ? -11.752 -2.822 6.681 1.00 74.06 100 LEU A C 1
ATOM 706 O O . LEU A 1 100 ? -11.361 -2.161 5.724 1.00 74.06 100 LEU A O 1
ATOM 710 N N . ILE A 1 101 ? -12.483 -2.286 7.663 1.00 75.94 101 ILE A N 1
ATOM 711 C CA . ILE A 1 101 ? -12.911 -0.881 7.677 1.00 75.94 101 ILE A CA 1
ATOM 712 C C . ILE A 1 101 ? -11.709 0.054 7.840 1.00 75.94 101 ILE A C 1
ATOM 714 O O . ILE A 1 101 ? -11.693 1.117 7.229 1.00 75.94 101 ILE A O 1
ATOM 718 N N . SER A 1 102 ? -10.693 -0.329 8.621 1.00 72.25 102 SER A N 1
ATOM 719 C CA . SER A 1 102 ? -9.491 0.492 8.835 1.00 72.25 102 SER A CA 1
ATOM 720 C C . SER A 1 102 ? -8.601 0.627 7.595 1.00 72.25 102 SER A C 1
ATOM 722 O O . SER A 1 102 ? -7.927 1.643 7.436 1.00 72.25 102 SER A O 1
ATOM 724 N N . VAL A 1 103 ? -8.648 -0.354 6.690 1.00 71.62 103 VAL A N 1
ATOM 725 C CA . VAL A 1 103 ? -7.859 -0.357 5.451 1.00 71.62 103 VAL A CA 1
ATOM 726 C C . VAL A 1 103 ? -8.392 0.660 4.435 1.00 71.62 103 VAL A C 1
ATOM 728 O O . VAL A 1 103 ? -7.612 1.233 3.682 1.00 71.62 103 VAL A O 1
ATOM 731 N N . VAL A 1 104 ? -9.697 0.951 4.435 1.00 76.31 104 VAL A N 1
ATOM 732 C CA . VAL A 1 104 ? -10.317 1.908 3.499 1.00 76.31 104 VAL A CA 1
ATOM 733 C C . VAL A 1 104 ? -9.763 3.337 3.641 1.00 76.31 104 VAL A C 1
ATOM 735 O O . VAL A 1 104 ? -9.266 3.866 2.648 1.00 76.31 104 VAL A O 1
ATOM 738 N N . PRO A 1 105 ? -9.784 3.989 4.823 1.00 71.31 105 PRO A N 1
ATOM 739 C CA . PRO A 1 105 ? -9.218 5.326 4.969 1.00 71.31 105 PRO A CA 1
ATOM 740 C C . PRO A 1 105 ? -7.699 5.327 4.770 1.00 71.31 105 PRO A C 1
ATOM 742 O O . PRO A 1 105 ? -7.172 6.292 4.226 1.00 71.31 105 PRO A O 1
ATOM 745 N N . ALA A 1 106 ? -7.001 4.250 5.149 1.00 72.06 106 ALA A N 1
ATOM 746 C CA . ALA A 1 106 ? -5.573 4.108 4.888 1.00 72.06 106 ALA A CA 1
ATOM 747 C C . ALA A 1 106 ? -5.279 4.121 3.378 1.00 72.06 106 ALA A C 1
ATOM 749 O O . ALA A 1 106 ? -4.438 4.895 2.937 1.00 72.06 106 ALA A O 1
ATOM 750 N N . LEU A 1 107 ? -6.033 3.359 2.579 1.00 74.06 107 LEU A N 1
ATOM 751 C CA . LEU A 1 107 ? -5.920 3.360 1.117 1.00 74.06 107 LEU A CA 1
ATOM 752 C C . LEU A 1 107 ? -6.242 4.726 0.506 1.00 74.06 107 LEU A C 1
ATOM 754 O O . LEU A 1 107 ? -5.541 5.149 -0.407 1.00 74.06 107 LEU A O 1
ATOM 758 N N . VAL A 1 108 ? -7.264 5.428 1.005 1.00 79.25 108 VAL A N 1
ATOM 759 C CA . VAL A 1 108 ? -7.620 6.769 0.512 1.00 79.25 108 VAL A CA 1
ATOM 760 C C . VAL A 1 108 ? -6.509 7.774 0.808 1.00 79.25 108 VAL A C 1
ATOM 762 O O . VAL A 1 108 ? -6.108 8.515 -0.085 1.00 79.25 108 VAL A O 1
ATOM 765 N N . VAL A 1 109 ? -5.978 7.792 2.034 1.00 75.06 109 VAL A N 1
ATOM 766 C CA . VAL A 1 109 ? -4.888 8.707 2.405 1.00 75.06 109 VAL A CA 1
ATOM 767 C C . VAL A 1 109 ? -3.619 8.376 1.631 1.00 75.06 109 VAL A C 1
ATOM 769 O O . VAL A 1 109 ? -2.979 9.285 1.111 1.00 75.06 109 VAL A O 1
ATOM 772 N N . SER A 1 110 ? -3.282 7.092 1.494 1.00 69.00 110 SER A N 1
ATOM 773 C CA . SER A 1 110 ? -2.163 6.660 0.663 1.00 69.00 110 SER A CA 1
ATOM 774 C C . SER A 1 110 ? -2.352 7.086 -0.791 1.00 69.00 110 SER A C 1
ATOM 776 O O . SER A 1 110 ? -1.436 7.671 -1.354 1.00 69.00 110 SER A O 1
ATOM 778 N N . ALA A 1 111 ? -3.537 6.890 -1.378 1.00 76.12 111 ALA A N 1
ATOM 779 C CA . ALA A 1 111 ? -3.832 7.332 -2.738 1.00 76.12 111 ALA A CA 1
ATOM 780 C C . ALA A 1 111 ? -3.645 8.846 -2.887 1.00 76.12 111 ALA A C 1
ATOM 782 O O . ALA A 1 111 ? -2.915 9.266 -3.773 1.00 76.12 111 ALA A O 1
ATOM 783 N N . VAL A 1 112 ? -4.211 9.659 -1.987 1.00 79.25 112 VAL A N 1
ATOM 784 C CA . VAL A 1 112 ? -4.038 11.124 -1.994 1.00 79.25 112 VAL A CA 1
ATOM 785 C C . VAL A 1 112 ? -2.565 11.518 -1.874 1.00 79.25 112 VAL A C 1
ATOM 787 O O . VAL A 1 112 ? -2.117 12.418 -2.586 1.00 79.25 112 VAL A O 1
ATOM 790 N N . LEU A 1 113 ? -1.802 10.840 -1.012 1.00 73.81 113 LEU A N 1
ATOM 791 C CA . LEU A 1 113 ? -0.369 11.078 -0.853 1.00 73.81 113 LEU A CA 1
ATOM 792 C C . LEU A 1 113 ? 0.377 10.797 -2.165 1.00 73.81 113 LEU A C 1
ATOM 794 O O . LEU A 1 113 ? 1.150 11.642 -2.610 1.00 73.81 113 LEU A O 1
ATOM 798 N N . VAL A 1 114 ? 0.090 9.664 -2.819 1.00 72.00 114 VAL A N 1
ATOM 799 C CA . VAL A 1 114 ? 0.667 9.317 -4.126 1.00 72.00 114 VAL A CA 1
ATOM 800 C C . VAL A 1 114 ? 0.309 10.367 -5.171 1.00 72.00 114 VAL A C 1
ATOM 802 O O . VAL A 1 114 ? 1.208 10.886 -5.828 1.00 72.00 114 VAL A O 1
ATOM 805 N N . THR A 1 115 ? -0.968 10.734 -5.305 1.00 76.56 115 THR A N 1
ATOM 806 C CA . THR A 1 115 ? -1.398 11.731 -6.295 1.00 76.56 115 THR A CA 1
ATOM 807 C C . THR A 1 115 ? -0.722 13.078 -6.062 1.00 76.56 115 THR A C 1
ATOM 809 O O . THR A 1 115 ? -0.318 13.729 -7.018 1.00 76.56 115 THR A O 1
ATOM 812 N N . THR A 1 116 ? -0.553 13.481 -4.800 1.00 75.38 116 THR A N 1
ATOM 813 C CA . THR A 1 116 ? 0.109 14.743 -4.439 1.00 75.38 116 THR A CA 1
ATOM 814 C C . THR A 1 116 ? 1.597 14.708 -4.776 1.00 75.38 116 THR A C 1
ATOM 816 O O . THR A 1 116 ? 2.108 15.657 -5.360 1.00 75.38 116 THR A O 1
ATOM 819 N N . VAL A 1 117 ? 2.296 13.614 -4.454 1.00 74.12 117 VAL A N 1
ATOM 820 C CA . VAL A 1 117 ? 3.719 13.446 -4.793 1.00 74.12 117 VAL A CA 1
ATOM 821 C C . VAL A 1 117 ? 3.915 13.449 -6.306 1.00 74.12 117 VAL A C 1
ATOM 823 O O . VAL A 1 117 ? 4.809 14.130 -6.793 1.00 74.12 117 VAL A O 1
ATOM 826 N N . VAL A 1 118 ? 3.059 12.745 -7.051 1.00 76.12 118 VAL A N 1
ATOM 827 C CA . VAL A 1 118 ? 3.104 12.735 -8.520 1.00 76.12 118 VAL A CA 1
ATOM 828 C C . VAL A 1 118 ? 2.842 14.133 -9.080 1.00 76.12 118 VAL A C 1
ATOM 830 O O . VAL A 1 118 ? 3.581 14.575 -9.948 1.00 76.12 118 VAL A O 1
ATOM 833 N N . PHE A 1 119 ? 1.841 14.850 -8.564 1.00 77.25 119 PHE A N 1
ATOM 834 C CA . PHE A 1 119 ? 1.524 16.206 -9.016 1.00 77.25 119 PHE A CA 1
ATOM 835 C C . PHE A 1 119 ? 2.634 17.218 -8.706 1.00 77.25 119 PHE A C 1
ATOM 837 O O . PHE A 1 119 ? 2.840 18.134 -9.482 1.00 77.25 119 PHE A O 1
ATOM 844 N N . LEU A 1 120 ? 3.350 17.070 -7.588 1.00 74.12 120 LEU A N 1
ATOM 845 C CA . LEU A 1 120 ? 4.484 17.937 -7.243 1.00 74.12 120 LEU A CA 1
ATOM 846 C C . LEU A 1 120 ? 5.775 17.575 -7.992 1.00 74.12 120 LEU A C 1
ATOM 848 O O . LEU A 1 120 ? 6.703 18.380 -8.022 1.00 74.12 120 LEU A O 1
ATOM 852 N N . ALA A 1 121 ? 5.862 16.359 -8.533 1.00 64.00 121 ALA A N 1
ATOM 853 C CA . ALA A 1 121 ? 7.014 15.885 -9.294 1.00 64.00 121 ALA A CA 1
ATOM 854 C C . ALA A 1 121 ? 6.940 16.226 -10.796 1.00 64.00 121 ALA A C 1
ATOM 856 O O . ALA A 1 121 ? 7.952 16.080 -11.482 1.00 64.00 121 ALA A O 1
ATOM 857 N N . PHE A 1 122 ? 5.773 16.656 -11.291 1.00 57.41 122 PHE A N 1
ATOM 858 C CA . PHE A 1 122 ? 5.518 17.095 -12.669 1.00 57.41 122 PHE A CA 1
ATOM 859 C C . PHE A 1 122 ? 5.315 18.611 -12.739 1.00 57.41 122 PHE A C 1
ATOM 861 O O . PHE A 1 122 ? 5.718 19.193 -13.771 1.00 57.41 122 PHE A O 1
#

pLDDT: mean 75.4, std 9.95, range [44.94, 90.75]

Radius of gyration: 19.84 Å; chains: 1; bounding box: 39×50×61 Å

Foldseek 3Di:
DDPPVVPPCQLLNLLVCLLVVVLVVVVVVLVVQLVPFDCDDPPNFADDDDDRGDHGRNRVSVVCCVPQVVVLSVQLNVQLNVQLVVDSVVDPDRSNVSNVVSNVVSVVVSVVVNVVVVVVVD

Secondary struc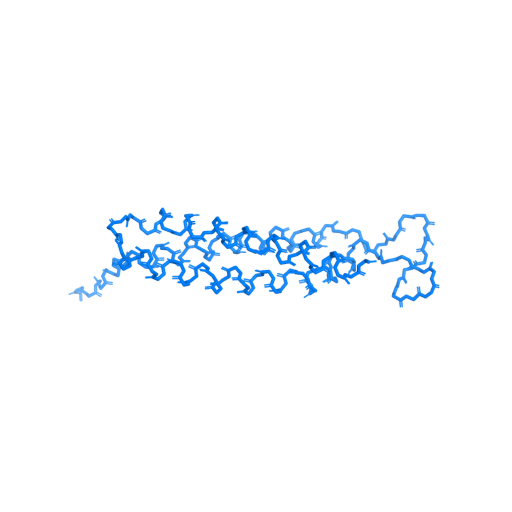ture (DSSP, 8-state):
----------HHHHHHHHHHHHHHHHHHHHHHHHHHS-SS-TTS--BSSSTTPBPPHHHHHHHHIIIIIHHHHHHHHHHHHHHHHHHHHH--S-HHHHHHHHHHHHHHHHHHHHHHHHHHH-